Protein AF-X1QHM1-F1 (afdb_monomer_lite)

Radius of gyration: 16.61 Å; chains: 1; bounding box: 38×31×43 Å

Secondary structure (DSSP, 8-state):
-HHHHHHHHHHHTT--HHHHHHHHHHTTGGGGGSGGGSGGG-SSGGG-GGGGS-HHHHHHHHHHHHHHHHHHHHHTT--HHHHHHHHHTTTT-B-HHHHHHHHHHS-TTTGGG--GGGGB---

Organism: NCBI:txid412755

Foldseek 3Di:
DQLVVQLVVCVVVVHDSVLSNVLVVQLQVLCVVPVLLDVVSPPDPVSNPVVVDALLVSLVVVLCSLVSSLVVCVVVVPDVSSNVSNNPVQPFPFQVVSLVVCCVPDDPVCSVVSDRNSGTHPD

InterPro domains:
  IPR003607 HD/PDEase domain [cd00077] (1-101)
  IPR006674 HD domain [PF01966] (2-104)
  IPR006675 HDIG domain [TIGR00277] (1-91)
  IPR052722 Cyclic-di-AMP phosphodiesterase PgpH [PTHR36442] (1-123)

pLDDT: mean 91.89, std 10.53, range [60.06, 98.62]

Sequence (123 aa):
MVASLAEAGADAIGANSLLVRIGAYYHDIGKIVRPHFFFENAGSSENNHHQKVTPNLSSVIIISHLKDGVEMAEDNRLPQVIIDIIREHHGTGLIAHFYREALLKGDKKNKELIGEENFRYPG

Structure (mmCIF, N/CA/C/O backbone):
data_AF-X1QHM1-F1
#
_entry.id   AF-X1QHM1-F1
#
loop_
_atom_site.group_PDB
_atom_site.id
_atom_site.type_symbol
_atom_site.label_atom_id
_atom_site.label_alt_id
_atom_site.label_comp_id
_atom_site.label_asym_id
_atom_site.label_entity_id
_atom_site.label_seq_id
_atom_site.pdbx_PDB_ins_code
_atom_site.Cartn_x
_atom_site.Cartn_y
_atom_site.Cartn_z
_atom_site.occupancy
_atom_site.B_iso_or_equiv
_atom_site.auth_seq_id
_atom_site.auth_comp_id
_atom_site.auth_asym_id
_atom_site.auth_atom_id
_atom_site.pdbx_PDB_model_num
ATOM 1 N N . MET A 1 1 ? -13.608 -3.569 1.025 1.00 81.94 1 MET A N 1
ATOM 2 C CA . MET A 1 1 ? -13.292 -5.002 1.231 1.00 81.94 1 MET A CA 1
ATOM 3 C C . MET A 1 1 ? -12.211 -5.196 2.291 1.00 81.94 1 MET A C 1
ATOM 5 O O . MET A 1 1 ? -12.483 -5.898 3.252 1.00 81.94 1 MET A O 1
ATOM 9 N N . VAL A 1 2 ? -11.042 -4.545 2.173 1.00 96.00 2 VAL A N 1
ATOM 10 C CA . VAL A 1 2 ? -9.927 -4.666 3.141 1.00 96.00 2 VAL A CA 1
ATOM 11 C C . VAL A 1 2 ? -10.356 -4.371 4.583 1.00 96.00 2 VAL A C 1
ATOM 13 O O . VAL A 1 2 ? -10.112 -5.196 5.452 1.00 96.00 2 VAL A O 1
ATOM 16 N N . ALA A 1 3 ? -11.075 -3.268 4.826 1.00 97.06 3 ALA A N 1
ATOM 17 C CA . ALA A 1 3 ? -11.506 -2.888 6.175 1.00 97.06 3 ALA A CA 1
ATOM 18 C C . ALA A 1 3 ? -12.326 -3.974 6.887 1.00 97.06 3 ALA A C 1
ATOM 20 O O . ALA A 1 3 ? -12.011 -4.319 8.016 1.00 97.06 3 ALA A O 1
ATOM 21 N N . SER A 1 4 ? -13.319 -4.562 6.214 1.00 97.12 4 SER A N 1
ATOM 22 C CA . SER A 1 4 ? -14.165 -5.609 6.804 1.00 97.12 4 SER A CA 1
ATOM 23 C C . SER A 1 4 ? -13.397 -6.898 7.102 1.00 97.12 4 SER A C 1
ATOM 25 O O . SER A 1 4 ? -13.638 -7.531 8.123 1.00 97.12 4 SER A O 1
ATOM 27 N N . LEU A 1 5 ? -12.469 -7.295 6.222 1.00 98.06 5 LEU A N 1
ATOM 28 C CA . LEU A 1 5 ? -11.651 -8.493 6.435 1.00 98.06 5 LEU A CA 1
ATOM 29 C C . LEU A 1 5 ? -10.641 -8.285 7.567 1.00 98.06 5 LEU A C 1
ATOM 31 O O . LEU A 1 5 ? -10.476 -9.157 8.416 1.00 98.06 5 LEU A O 1
ATOM 35 N N . ALA A 1 6 ? -9.979 -7.129 7.581 1.00 98.06 6 ALA A N 1
ATOM 36 C CA . ALA A 1 6 ? -8.972 -6.806 8.577 1.00 98.06 6 ALA A CA 1
ATOM 37 C C . ALA A 1 6 ? -9.597 -6.600 9.970 1.00 98.06 6 ALA A C 1
ATOM 39 O O . ALA A 1 6 ? -9.056 -7.103 10.948 1.00 98.06 6 ALA A O 1
ATOM 40 N N . GLU A 1 7 ? -10.761 -5.944 10.057 1.00 98.25 7 GLU A N 1
ATOM 41 C CA . GLU A 1 7 ? -11.551 -5.807 11.292 1.00 98.25 7 GLU A CA 1
ATOM 42 C C . GLU A 1 7 ? -11.908 -7.178 11.878 1.00 98.25 7 GLU A C 1
ATOM 44 O O . GLU A 1 7 ? -11.579 -7.451 13.029 1.00 98.25 7 GLU A O 1
ATOM 49 N N . ALA A 1 8 ? -12.481 -8.075 11.065 1.00 98.31 8 ALA A N 1
ATOM 50 C CA . ALA A 1 8 ? -12.841 -9.423 11.505 1.00 98.31 8 ALA A CA 1
ATOM 51 C C . ALA A 1 8 ? -11.618 -10.243 11.955 1.00 98.31 8 ALA A C 1
ATOM 53 O O . ALA A 1 8 ? -11.688 -10.977 12.941 1.00 98.31 8 ALA A O 1
ATOM 54 N N . GLY A 1 9 ? -10.487 -10.112 11.252 1.00 98.31 9 GLY A N 1
ATOM 55 C CA . GLY A 1 9 ? -9.231 -10.753 11.641 1.00 98.31 9 GLY A CA 1
ATOM 56 C C . GLY A 1 9 ? -8.680 -10.218 12.964 1.00 98.31 9 GLY A C 1
ATOM 57 O O . GLY A 1 9 ? -8.228 -11.001 13.795 1.00 98.31 9 GLY A O 1
ATOM 58 N N . ALA A 1 10 ? -8.756 -8.902 13.178 1.00 98.38 10 ALA A N 1
ATOM 59 C CA . ALA A 1 10 ? -8.336 -8.262 14.418 1.00 98.38 10 ALA A CA 1
ATOM 60 C C . ALA A 1 10 ? -9.215 -8.687 15.605 1.00 98.38 10 ALA A C 1
ATOM 62 O O . ALA A 1 10 ? -8.681 -9.065 16.648 1.00 98.38 10 ALA A O 1
ATOM 63 N N . ASP A 1 11 ? -10.540 -8.702 15.425 1.00 98.31 11 ASP A N 1
ATOM 64 C CA . ASP A 1 11 ? -11.493 -9.153 16.445 1.00 98.31 11 ASP A CA 1
ATOM 65 C C . ASP A 1 11 ? -11.237 -10.607 16.858 1.00 98.31 11 ASP A C 1
ATOM 67 O O . ASP A 1 11 ? -11.208 -10.924 18.047 1.00 98.31 11 ASP A O 1
ATOM 71 N N . ALA A 1 12 ? -10.987 -11.493 15.888 1.00 98.62 12 ALA A N 1
ATOM 72 C CA . ALA A 1 12 ? -10.779 -12.918 16.141 1.00 98.62 12 ALA A CA 1
ATOM 73 C C . ALA A 1 12 ? -9.557 -13.223 17.028 1.00 98.62 12 ALA A C 1
ATOM 75 O O . ALA A 1 12 ? -9.516 -14.275 17.666 1.00 98.62 12 ALA A O 1
ATOM 76 N N . ILE A 1 13 ? -8.572 -12.319 17.079 1.00 98.38 13 ILE A N 1
ATOM 77 C CA . ILE A 1 13 ? -7.352 -12.471 17.887 1.00 98.38 13 ILE A CA 1
ATOM 78 C C . ILE A 1 13 ? -7.293 -11.514 19.088 1.00 98.38 13 ILE A C 1
ATOM 80 O O . ILE A 1 13 ? -6.276 -11.468 19.778 1.00 98.38 13 ILE A O 1
ATOM 84 N N . GLY A 1 14 ? -8.355 -10.741 19.342 1.00 98.06 14 GLY A N 1
ATOM 85 C CA . GLY A 1 14 ? -8.404 -9.761 20.433 1.00 98.06 14 GLY A CA 1
ATOM 86 C C . GLY A 1 14 ? -7.539 -8.513 20.212 1.00 98.06 14 GLY A C 1
ATOM 87 O O . GLY A 1 14 ? -7.150 -7.858 21.179 1.00 98.06 14 GLY A O 1
ATOM 88 N N . ALA A 1 15 ? -7.212 -8.183 18.960 1.00 98.25 15 ALA A N 1
ATOM 89 C CA . ALA A 1 15 ? -6.531 -6.941 18.605 1.00 98.25 15 ALA A CA 1
ATOM 90 C C . ALA A 1 15 ? -7.522 -5.763 18.504 1.00 98.25 15 ALA A C 1
ATOM 92 O O . ALA A 1 15 ? -8.738 -5.926 18.577 1.00 98.25 15 ALA A O 1
ATOM 93 N N . ASN A 1 16 ? -7.004 -4.544 18.328 1.00 98.31 16 ASN A N 1
ATOM 94 C CA . ASN A 1 16 ? -7.834 -3.345 18.202 1.00 98.31 16 ASN A CA 1
ATOM 95 C C . ASN A 1 16 ? -8.487 -3.259 16.809 1.00 98.31 16 ASN A C 1
ATOM 97 O O . ASN A 1 16 ? -7.929 -2.676 15.877 1.00 98.31 16 ASN A O 1
ATOM 101 N N . SER A 1 17 ? -9.680 -3.831 16.674 1.00 98.06 17 SER A N 1
ATOM 102 C CA . SER A 1 17 ? -10.433 -3.886 15.418 1.00 98.06 17 SER A CA 1
ATOM 103 C C . SER A 1 17 ? -10.887 -2.525 14.902 1.00 98.06 17 SER A C 1
ATOM 105 O O . SER A 1 17 ? -10.820 -2.283 13.696 1.00 98.06 17 SER A O 1
ATOM 107 N N . LEU A 1 18 ? -11.251 -1.595 15.792 1.00 98.06 18 LEU A N 1
ATOM 108 C CA . LEU A 1 18 ? -11.597 -0.224 15.409 1.00 98.06 18 LEU A CA 1
ATOM 109 C C . LEU A 1 18 ? -10.412 0.486 14.742 1.00 98.06 18 LEU A C 1
ATOM 111 O O . LEU A 1 18 ? -10.577 1.094 13.683 1.00 98.06 18 LEU A O 1
ATOM 115 N N . LEU A 1 19 ? -9.217 0.385 15.334 1.00 98.31 19 LEU A N 1
ATOM 116 C CA . LEU A 1 19 ? -8.000 0.948 14.749 1.00 98.31 19 LEU A CA 1
ATOM 117 C C . LEU A 1 19 ? -7.715 0.331 13.377 1.00 98.31 19 LEU A C 1
ATOM 119 O O . LEU A 1 19 ? -7.467 1.065 12.425 1.00 98.31 19 LEU A O 1
ATOM 123 N N . VAL A 1 20 ? -7.798 -0.995 13.259 1.00 98.38 20 VAL A N 1
ATOM 124 C CA . VAL A 1 20 ? -7.552 -1.708 11.997 1.00 98.38 20 VAL A CA 1
ATOM 125 C C . VAL A 1 20 ? -8.544 -1.292 10.912 1.00 98.38 20 VAL A C 1
ATOM 127 O O . VAL A 1 20 ? -8.148 -1.037 9.773 1.00 98.38 20 VAL A O 1
ATOM 130 N N . ARG A 1 21 ? -9.826 -1.152 11.258 1.00 98.19 21 ARG A N 1
ATOM 131 C CA . ARG A 1 21 ? -10.863 -0.699 10.329 1.00 98.19 21 ARG A CA 1
ATOM 132 C C . ARG A 1 21 ? -10.584 0.709 9.810 1.00 98.19 21 ARG A C 1
ATOM 134 O O . ARG A 1 21 ? -10.686 0.940 8.607 1.00 98.19 21 ARG A O 1
ATOM 141 N N . ILE A 1 22 ? -10.227 1.636 10.701 1.00 97.94 22 ILE A N 1
ATOM 142 C CA . ILE A 1 22 ? -9.898 3.020 10.331 1.00 97.94 22 ILE A CA 1
ATOM 143 C C . ILE A 1 22 ? -8.608 3.054 9.508 1.00 97.94 22 ILE A C 1
ATOM 145 O O . ILE A 1 22 ? -8.580 3.686 8.457 1.00 97.94 22 ILE A O 1
ATOM 149 N N . GLY A 1 23 ? -7.569 2.331 9.927 1.00 98.38 23 GLY A N 1
ATOM 150 C CA . GLY A 1 23 ? -6.318 2.211 9.182 1.00 98.38 23 GLY A CA 1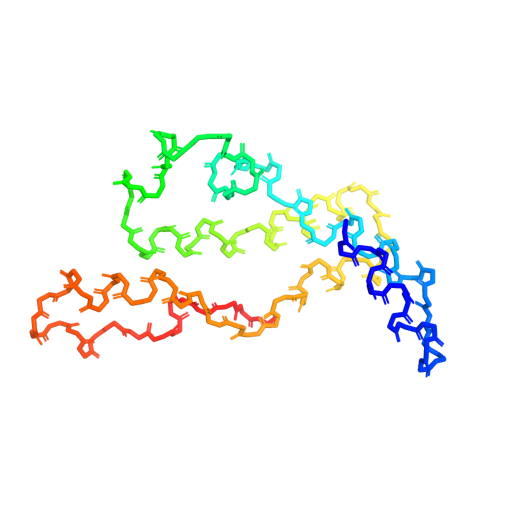
ATOM 151 C C . GLY A 1 23 ? -6.544 1.715 7.757 1.00 98.38 23 GLY A C 1
ATOM 152 O O . GLY A 1 23 ? -6.043 2.306 6.806 1.00 98.38 23 GLY A O 1
ATOM 153 N N . ALA A 1 24 ? -7.402 0.710 7.578 1.00 98.19 24 ALA A N 1
ATOM 154 C CA . ALA A 1 24 ? -7.752 0.190 6.262 1.00 98.19 24 ALA A CA 1
ATOM 155 C C . ALA A 1 24 ? -8.488 1.201 5.363 1.00 98.19 24 ALA A C 1
ATOM 157 O O . ALA A 1 24 ? -8.413 1.072 4.141 1.00 98.19 24 ALA A O 1
ATOM 158 N N . TYR A 1 25 ? -9.178 2.206 5.913 1.00 97.75 25 TYR A N 1
ATOM 159 C CA . TYR A 1 25 ? -9.757 3.284 5.100 1.00 97.75 25 TYR A CA 1
ATOM 160 C C . TYR A 1 25 ? -8.692 4.203 4.500 1.00 97.75 25 TYR A C 1
ATOM 162 O O . TYR A 1 25 ? -8.881 4.696 3.391 1.00 97.75 25 TYR A O 1
ATOM 170 N N . TYR A 1 26 ? -7.588 4.415 5.217 1.00 98.25 26 TYR A N 1
ATOM 171 C CA . TYR A 1 26 ? -6.565 5.390 4.846 1.00 98.25 26 TYR A CA 1
ATOM 172 C C . TYR A 1 26 ? -5.301 4.780 4.244 1.00 98.25 26 TYR A C 1
ATOM 174 O O . TYR A 1 26 ? -4.570 5.518 3.597 1.00 98.25 26 TYR A O 1
ATOM 182 N N . HIS A 1 27 ? -5.047 3.476 4.417 1.00 98.44 27 HIS A N 1
ATOM 183 C CA . HIS A 1 27 ? -3.764 2.849 4.057 1.00 98.44 27 HIS A CA 1
ATOM 184 C C . HIS A 1 27 ? -3.293 3.175 2.628 1.00 98.44 27 HIS A C 1
ATOM 186 O O . HIS A 1 27 ? -2.117 3.434 2.411 1.00 98.44 27 HIS A O 1
ATOM 192 N N . ASP A 1 28 ? -4.236 3.262 1.689 1.00 98.25 28 ASP A N 1
ATOM 193 C CA . ASP A 1 28 ? -4.006 3.503 0.264 1.00 98.25 28 ASP A CA 1
ATOM 194 C C . ASP A 1 28 ? -4.245 4.965 -0.177 1.00 98.25 28 ASP A C 1
ATOM 196 O O . ASP A 1 28 ? -4.309 5.251 -1.374 1.00 98.25 28 ASP A O 1
ATOM 200 N N . ILE A 1 29 ? -4.403 5.923 0.747 1.00 98.12 29 ILE A N 1
ATOM 201 C CA . ILE A 1 29 ? -4.835 7.295 0.412 1.00 98.12 29 ILE A CA 1
ATOM 202 C C . ILE A 1 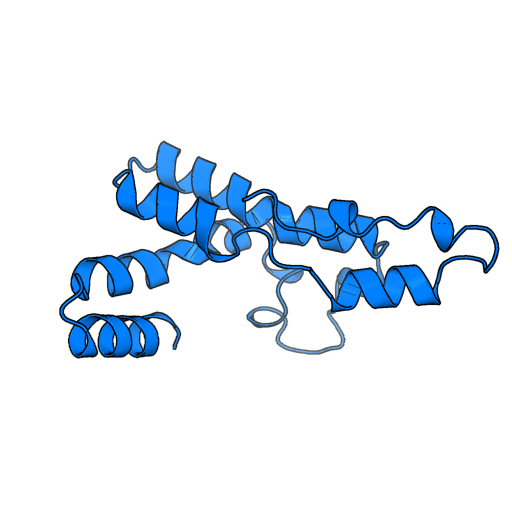29 ? -3.902 8.000 -0.590 1.00 98.12 29 ILE A C 1
ATOM 204 O O . ILE A 1 29 ? -4.365 8.759 -1.444 1.00 98.12 29 ILE A O 1
ATOM 208 N N . GLY A 1 30 ? -2.602 7.689 -0.576 1.00 98.19 30 GLY A N 1
ATOM 209 C CA . GLY A 1 30 ? -1.642 8.258 -1.525 1.00 98.19 30 GLY A CA 1
ATOM 210 C C . GLY A 1 30 ? -1.890 7.873 -2.987 1.00 98.19 30 GLY A C 1
ATOM 211 O O . GLY A 1 30 ? -1.430 8.571 -3.892 1.00 98.19 30 GLY A O 1
ATOM 212 N N . LYS A 1 31 ? -2.689 6.830 -3.263 1.00 97.38 31 LYS A N 1
ATOM 213 C CA . LYS A 1 31 ? -3.077 6.456 -4.634 1.00 97.38 31 LYS A CA 1
ATOM 214 C C . LYS A 1 31 ? -3.869 7.556 -5.346 1.00 97.38 31 LYS A C 1
ATOM 216 O O . LYS A 1 31 ? -3.851 7.621 -6.576 1.00 97.38 31 LYS A O 1
ATOM 221 N N . ILE A 1 32 ? -4.504 8.460 -4.594 1.00 95.94 32 ILE A N 1
ATOM 222 C CA . ILE A 1 32 ? -5.259 9.610 -5.118 1.00 95.94 32 ILE A CA 1
ATOM 223 C C . ILE A 1 32 ? -4.365 10.572 -5.916 1.00 95.94 32 ILE A C 1
ATOM 225 O O . ILE A 1 32 ? -4.862 11.265 -6.801 1.00 95.94 32 ILE A O 1
ATOM 229 N N . VAL A 1 33 ? -3.050 10.596 -5.669 1.00 96.69 33 VAL A N 1
ATOM 230 C CA . VAL A 1 33 ? -2.122 11.474 -6.402 1.00 96.69 33 VAL A CA 1
ATOM 231 C C . VAL A 1 33 ? -1.974 11.045 -7.867 1.00 96.69 33 VAL A C 1
ATOM 233 O O . VAL A 1 33 ? -1.831 11.887 -8.753 1.00 96.69 33 VAL A O 1
ATOM 236 N N . ARG A 1 34 ? -2.017 9.735 -8.152 1.00 94.12 34 ARG A N 1
ATOM 237 C CA . ARG A 1 34 ? -1.852 9.169 -9.507 1.00 94.12 34 ARG A CA 1
ATOM 238 C C . ARG A 1 34 ? -2.819 7.999 -9.736 1.00 94.12 34 ARG A C 1
ATOM 240 O O . ARG A 1 34 ? -2.372 6.884 -10.007 1.00 94.12 34 ARG A O 1
ATOM 247 N N . PRO A 1 35 ? -4.143 8.225 -9.683 1.00 93.19 35 PRO A N 1
ATOM 248 C CA . PRO A 1 35 ? -5.134 7.152 -9.587 1.00 93.19 35 PRO A CA 1
ATOM 249 C C . PRO A 1 35 ? -5.086 6.196 -10.780 1.00 93.19 35 PRO A C 1
ATOM 251 O O . PRO A 1 35 ? -5.294 4.999 -10.621 1.00 93.19 35 PRO A O 1
ATOM 254 N N . HIS A 1 36 ? -4.739 6.697 -11.967 1.00 91.19 36 HIS A N 1
ATOM 255 C CA . HIS A 1 36 ? -4.715 5.911 -13.198 1.00 91.19 36 HIS A CA 1
ATOM 256 C C . HIS A 1 36 ? -3.568 4.886 -13.307 1.00 91.19 36 HIS A C 1
ATOM 258 O O . HIS A 1 36 ? -3.557 4.098 -14.254 1.00 91.19 36 HIS A O 1
ATOM 264 N N . PHE A 1 37 ? -2.612 4.899 -12.370 1.00 92.38 37 PHE A N 1
ATOM 265 C CA . PHE A 1 37 ? -1.568 3.874 -12.240 1.00 92.38 37 PHE A CA 1
ATOM 266 C C . PHE A 1 37 ? -1.969 2.732 -11.291 1.00 92.38 37 PHE A C 1
ATOM 268 O O . PHE A 1 37 ? -1.195 1.810 -11.077 1.00 92.38 37 PHE A O 1
ATOM 275 N N . PHE A 1 38 ? -3.181 2.749 -10.736 1.00 93.00 38 PHE A N 1
ATOM 276 C CA . PHE A 1 38 ? -3.673 1.689 -9.858 1.00 93.00 38 PHE A CA 1
ATOM 277 C C . PHE A 1 38 ? -4.816 0.944 -10.542 1.00 93.00 38 PHE A C 1
ATOM 279 O O . PHE A 1 38 ? -5.785 1.550 -11.003 1.00 93.00 38 PHE A O 1
ATOM 286 N N . PHE A 1 39 ? -4.670 -0.376 -10.670 1.00 89.19 39 PHE A N 1
ATOM 287 C CA . PHE A 1 39 ? -5.534 -1.204 -11.514 1.00 89.19 39 PHE A CA 1
ATOM 288 C C . PHE A 1 39 ? -6.998 -1.179 -11.063 1.00 89.19 39 PHE A C 1
ATOM 290 O O . PHE A 1 39 ? -7.897 -1.156 -11.894 1.00 89.19 39 PHE A O 1
ATOM 297 N N . GLU A 1 40 ? -7.244 -1.106 -9.758 1.00 88.69 40 GLU A N 1
ATOM 298 C CA . GLU A 1 40 ? -8.575 -0.984 -9.164 1.00 88.69 40 GLU A CA 1
ATOM 299 C C . GLU A 1 40 ? -9.330 0.281 -9.604 1.00 88.69 40 GLU A C 1
ATOM 301 O O . GLU A 1 40 ? -10.558 0.304 -9.568 1.00 88.69 40 GLU A O 1
ATOM 306 N N . ASN A 1 41 ? -8.606 1.307 -10.063 1.00 87.25 41 ASN A N 1
ATOM 307 C CA . ASN A 1 41 ? -9.167 2.554 -10.581 1.00 87.25 41 ASN A CA 1
ATOM 308 C C . ASN A 1 41 ? -9.219 2.582 -12.118 1.00 87.25 41 ASN A C 1
ATOM 310 O O . ASN A 1 41 ? -9.845 3.467 -12.708 1.00 87.25 41 ASN A O 1
ATOM 314 N N . ALA A 1 42 ? -8.554 1.638 -12.789 1.00 70.06 42 ALA A N 1
ATOM 315 C CA . ALA A 1 42 ? -8.545 1.523 -14.239 1.00 70.06 42 ALA A CA 1
ATOM 316 C C . ALA A 1 42 ? -9.722 0.639 -14.684 1.00 70.06 42 ALA A C 1
ATOM 318 O O . ALA A 1 42 ? -9.627 -0.582 -14.718 1.00 70.06 42 ALA A O 1
ATOM 319 N N . GLY A 1 43 ? -10.852 1.262 -15.036 1.00 66.31 43 GLY A N 1
ATOM 320 C CA . GL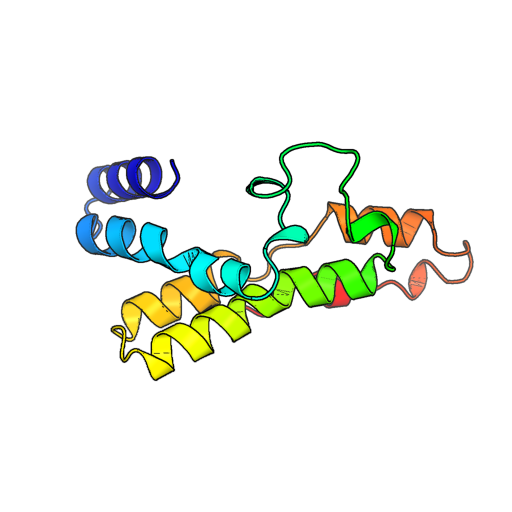Y A 1 43 ? -12.076 0.536 -15.408 1.00 66.31 43 GLY A CA 1
ATOM 321 C C . GLY A 1 43 ? -11.936 -0.431 -16.598 1.00 66.31 43 GLY A C 1
ATOM 322 O O . GLY A 1 43 ? -12.698 -1.389 -16.686 1.00 66.31 43 GLY A O 1
ATOM 323 N N . SER A 1 44 ? -10.969 -0.215 -17.500 1.00 61.81 44 SER A N 1
ATOM 324 C CA . SER A 1 44 ? -10.668 -1.106 -18.630 1.00 61.81 44 SER A CA 1
ATOM 325 C C . SER A 1 44 ? -9.159 -1.287 -18.836 1.00 61.81 44 SER A C 1
ATOM 327 O O . SER A 1 44 ? -8.361 -0.377 -18.598 1.00 61.81 44 SER A O 1
ATOM 329 N N . SER A 1 45 ? -8.763 -2.464 -19.334 1.00 61.78 45 SER A N 1
ATOM 330 C CA . SER A 1 45 ? -7.369 -2.816 -19.653 1.00 61.78 45 SER A CA 1
ATOM 331 C C . SER A 1 45 ? -6.742 -1.946 -20.750 1.00 61.78 45 SER A C 1
ATOM 333 O O . SER A 1 45 ? -5.517 -1.867 -20.838 1.00 61.78 45 SER A O 1
ATOM 335 N N . GLU A 1 46 ? -7.560 -1.261 -21.553 1.00 62.06 46 GLU A N 1
ATOM 336 C CA . GLU A 1 46 ? -7.121 -0.331 -22.602 1.00 62.06 46 GLU A CA 1
ATOM 337 C C . GLU A 1 46 ? -6.462 0.943 -22.040 1.00 62.06 46 GLU A C 1
ATOM 339 O O . GLU A 1 46 ? -5.685 1.595 -22.734 1.00 62.06 46 GLU A O 1
ATOM 344 N N . ASN A 1 47 ? -6.691 1.264 -20.761 1.00 65.94 47 ASN A N 1
ATOM 345 C CA . ASN A 1 47 ? -6.112 2.427 -20.079 1.00 65.94 47 ASN A CA 1
ATOM 346 C C . ASN A 1 47 ? -4.929 2.067 -19.166 1.00 65.94 47 ASN A C 1
ATOM 348 O O . ASN A 1 47 ? -4.685 2.733 -18.156 1.00 65.94 47 ASN A O 1
ATOM 352 N N . ASN A 1 48 ? -4.174 1.017 -19.503 1.00 81.19 48 ASN A N 1
ATOM 353 C CA . ASN A 1 48 ? -3.011 0.619 -18.717 1.00 81.19 48 ASN A CA 1
ATOM 354 C C . ASN A 1 48 ? -1.838 1.603 -18.899 1.00 81.19 48 ASN A C 1
ATOM 356 O O . ASN A 1 48 ? -1.015 1.472 -19.809 1.00 81.19 48 ASN A O 1
ATOM 360 N N . HIS A 1 49 ? -1.726 2.572 -17.988 1.00 88.12 49 HIS A N 1
ATOM 361 C CA . HIS A 1 49 ? -0.647 3.565 -17.985 1.00 88.12 49 HIS A CA 1
ATOM 362 C C . HIS A 1 49 ? 0.747 2.950 -17.826 1.00 88.12 49 HIS A C 1
ATOM 364 O O . HIS A 1 49 ? 1.717 3.524 -18.324 1.00 88.12 49 HIS A O 1
ATOM 370 N N . HIS A 1 50 ? 0.861 1.755 -17.239 1.00 91.81 50 HIS A N 1
ATOM 371 C CA . HIS A 1 50 ? 2.141 1.063 -17.105 1.00 91.81 50 HIS A CA 1
ATOM 372 C C . HIS A 1 50 ? 2.723 0.576 -18.436 1.00 91.81 50 HIS A C 1
ATOM 374 O O . HIS A 1 50 ? 3.930 0.377 -18.530 1.00 91.81 50 HIS A O 1
ATOM 380 N N . GLN A 1 51 ? 1.919 0.458 -19.500 1.00 88.94 51 GLN A N 1
ATOM 381 C CA . GLN A 1 51 ? 2.438 0.136 -20.838 1.00 88.94 51 GLN A CA 1
ATOM 382 C C . GLN A 1 51 ? 3.263 1.277 -21.449 1.00 88.94 51 GLN A C 1
ATOM 384 O O . GLN A 1 51 ? 4.055 1.043 -22.361 1.00 88.94 51 GLN A O 1
ATOM 389 N N . LYS A 1 52 ? 3.089 2.507 -20.954 1.00 89.88 52 LYS A N 1
ATOM 390 C CA . LYS A 1 52 ? 3.754 3.715 -21.466 1.00 89.88 52 LYS A CA 1
ATOM 391 C C . LYS A 1 52 ? 5.058 4.040 -20.729 1.00 89.88 52 LYS A C 1
ATOM 393 O O . LYS A 1 52 ? 5.704 5.032 -21.053 1.00 89.88 52 LYS A O 1
ATOM 398 N N . VAL A 1 53 ? 5.436 3.242 -19.731 1.00 91.75 53 VAL A N 1
ATOM 399 C CA . VAL A 1 53 ? 6.600 3.480 -18.867 1.00 91.75 53 VAL A CA 1
ATOM 400 C C . VAL A 1 53 ? 7.423 2.205 -18.681 1.00 91.75 53 VAL A C 1
ATOM 402 O O . VAL A 1 53 ? 6.983 1.098 -18.985 1.00 91.75 53 VAL A O 1
ATOM 405 N N . THR A 1 54 ? 8.655 2.347 -18.190 1.00 93.06 54 THR A N 1
ATOM 406 C CA . THR A 1 54 ? 9.504 1.189 -17.880 1.00 93.06 54 THR A CA 1
ATOM 407 C C . THR A 1 54 ? 9.011 0.468 -16.616 1.00 93.06 54 THR A C 1
ATOM 409 O O . THR A 1 54 ? 8.341 1.080 -15.777 1.00 93.06 54 THR A O 1
ATOM 412 N N . PRO A 1 55 ? 9.360 -0.819 -16.422 1.00 93.19 55 PRO A N 1
ATOM 413 C CA . PRO A 1 55 ? 9.037 -1.526 -15.184 1.00 93.19 55 PRO A CA 1
ATOM 414 C C . PRO A 1 55 ? 9.623 -0.853 -13.935 1.00 93.19 55 PRO A C 1
ATOM 416 O O . PRO A 1 55 ? 8.920 -0.724 -12.942 1.00 93.19 55 PRO A O 1
ATOM 419 N N . ASN A 1 56 ? 10.861 -0.340 -13.992 1.00 92.50 56 ASN A N 1
ATOM 420 C CA . ASN A 1 56 ? 11.444 0.425 -12.882 1.00 92.50 56 ASN A CA 1
ATOM 421 C C . ASN A 1 56 ? 10.618 1.674 -12.557 1.00 92.50 56 ASN A C 1
ATOM 423 O O . ASN A 1 56 ? 10.314 1.915 -11.394 1.00 92.50 56 ASN A O 1
ATOM 427 N N . LEU A 1 57 ? 10.225 2.458 -13.568 1.00 93.75 57 LEU A N 1
ATOM 428 C CA . LEU A 1 57 ? 9.410 3.651 -13.337 1.00 93.75 57 LEU A CA 1
ATOM 429 C C . LEU A 1 57 ? 8.021 3.284 -12.792 1.00 93.75 57 LEU A C 1
ATOM 431 O O . LEU A 1 57 ? 7.505 3.975 -11.921 1.00 93.75 57 LEU A O 1
ATOM 435 N N . SER A 1 58 ? 7.448 2.169 -13.247 1.00 95.38 58 SER A N 1
ATOM 436 C CA . SER A 1 58 ? 6.206 1.624 -12.689 1.00 95.38 58 SER A CA 1
ATOM 437 C C . SER A 1 58 ? 6.337 1.305 -11.203 1.00 95.38 58 SER A C 1
ATOM 439 O O . SER A 1 58 ? 5.478 1.710 -10.426 1.00 95.38 58 SER A O 1
ATOM 441 N N . SER A 1 59 ? 7.426 0.648 -10.795 1.00 95.44 59 SER A N 1
ATOM 442 C CA . SER A 1 59 ? 7.715 0.378 -9.383 1.00 95.44 59 SER A CA 1
ATOM 443 C C . SER A 1 59 ? 7.884 1.658 -8.580 1.00 95.44 59 SER A C 1
ATOM 445 O O . SER A 1 59 ? 7.307 1.764 -7.509 1.00 95.44 59 SER A O 1
ATOM 447 N N . VAL A 1 60 ? 8.605 2.656 -9.102 1.00 95.81 60 VAL A N 1
ATOM 448 C CA . VAL A 1 60 ? 8.767 3.955 -8.427 1.00 95.81 60 VAL A CA 1
ATOM 449 C C . VAL A 1 60 ? 7.413 4.632 -8.200 1.00 95.81 60 VAL A C 1
ATOM 451 O O . VAL A 1 60 ? 7.149 5.096 -7.095 1.00 95.81 60 VAL A O 1
ATOM 454 N N . ILE A 1 61 ? 6.540 4.653 -9.213 1.00 95.75 61 ILE A N 1
ATOM 455 C CA . ILE A 1 61 ? 5.190 5.229 -9.108 1.00 95.75 61 ILE A CA 1
ATOM 456 C C . ILE A 1 61 ? 4.337 4.461 -8.096 1.00 95.75 61 ILE A C 1
ATOM 458 O O . ILE A 1 61 ? 3.621 5.071 -7.307 1.00 95.75 61 ILE A O 1
ATOM 462 N N . ILE A 1 62 ? 4.412 3.130 -8.104 1.00 96.75 62 ILE A N 1
ATOM 463 C CA . ILE A 1 62 ? 3.664 2.309 -7.153 1.00 96.75 62 ILE A CA 1
ATOM 464 C C . ILE A 1 62 ? 4.194 2.521 -5.744 1.00 96.75 62 ILE A C 1
ATOM 466 O O . ILE A 1 62 ? 3.394 2.721 -4.852 1.00 96.75 62 ILE A O 1
ATOM 470 N N . ILE A 1 63 ? 5.504 2.532 -5.510 1.00 97.69 63 ILE A N 1
ATOM 471 C CA . ILE A 1 63 ? 6.073 2.734 -4.169 1.00 97.69 63 ILE A CA 1
ATOM 472 C C . ILE A 1 63 ? 5.750 4.138 -3.641 1.00 97.69 63 ILE A C 1
ATOM 474 O O . ILE A 1 63 ? 5.517 4.297 -2.442 1.00 97.69 63 ILE A O 1
ATOM 478 N N . SER A 1 64 ? 5.688 5.153 -4.513 1.00 97.50 64 SER A N 1
ATOM 479 C CA . SER A 1 64 ? 5.497 6.541 -4.081 1.00 97.50 64 SER A CA 1
ATOM 480 C C . SER A 1 64 ? 4.187 6.778 -3.334 1.00 97.50 64 SER A C 1
ATOM 482 O O . SER A 1 64 ? 4.156 7.689 -2.513 1.00 97.50 64 SER A O 1
ATOM 484 N N . HIS A 1 65 ? 3.144 5.962 -3.546 1.00 98.38 65 HIS A N 1
ATOM 485 C CA . HIS A 1 65 ? 1.864 6.152 -2.853 1.00 98.38 65 HIS A CA 1
ATOM 486 C C . HIS A 1 65 ? 1.991 6.066 -1.324 1.00 98.38 65 HIS A C 1
ATOM 488 O O . HIS A 1 65 ? 1.188 6.674 -0.626 1.00 98.38 65 HIS A O 1
ATOM 494 N N . LEU A 1 66 ? 3.004 5.368 -0.797 1.00 98.06 66 LEU A N 1
ATOM 495 C CA . LEU A 1 66 ? 3.282 5.349 0.641 1.00 98.06 66 LEU A CA 1
ATOM 496 C C . LEU A 1 66 ? 3.701 6.737 1.121 1.00 98.06 66 LEU A C 1
ATOM 498 O O . LEU A 1 66 ? 3.100 7.295 2.034 1.00 98.06 66 LEU A O 1
ATOM 502 N N . LYS A 1 67 ? 4.705 7.321 0.458 1.00 97.94 67 LYS A N 1
ATOM 503 C CA . LYS A 1 67 ? 5.204 8.661 0.773 1.00 97.94 67 LYS A CA 1
ATOM 504 C C . LYS A 1 67 ? 4.114 9.714 0.563 1.00 97.94 67 LYS A C 1
ATOM 506 O O . LYS A 1 67 ? 3.870 10.510 1.460 1.00 97.94 67 LYS A O 1
ATOM 511 N N . ASP A 1 68 ? 3.438 9.667 -0.583 1.00 98.50 68 ASP A N 1
ATOM 512 C CA . ASP A 1 68 ? 2.342 10.577 -0.924 1.00 98.50 68 ASP A CA 1
ATOM 513 C C . ASP A 1 68 ? 1.197 10.480 0.113 1.00 98.50 68 ASP A C 1
ATOM 515 O O . ASP A 1 68 ? 0.590 11.482 0.488 1.00 98.50 68 ASP A O 1
ATOM 519 N N . GLY A 1 69 ? 0.905 9.269 0.603 1.00 98.50 69 GLY A N 1
ATOM 520 C CA . GLY A 1 69 ? -0.113 9.029 1.623 1.00 98.50 69 GLY A CA 1
ATOM 521 C C . GLY A 1 69 ? 0.291 9.528 3.009 1.00 98.50 69 GLY A C 1
ATOM 522 O O . GLY A 1 69 ? -0.538 10.112 3.703 1.00 98.50 69 GLY A O 1
ATOM 523 N N . VAL A 1 70 ? 1.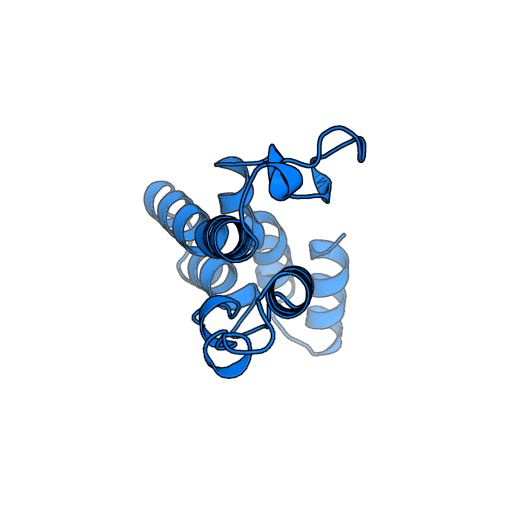555 9.330 3.399 1.00 98.56 70 VAL A N 1
ATOM 524 C CA . VAL A 1 70 ? 2.119 9.849 4.654 1.00 98.56 70 VAL A CA 1
ATOM 525 C C . VAL A 1 70 ? 2.075 11.374 4.666 1.00 98.56 70 VAL A C 1
ATOM 527 O O . VAL A 1 70 ? 1.533 11.939 5.610 1.00 98.56 70 VAL A O 1
ATOM 530 N N . GLU A 1 71 ? 2.559 12.031 3.608 1.00 98.56 71 GLU A N 1
ATOM 531 C CA . GLU A 1 71 ? 2.538 13.496 3.493 1.00 98.56 71 GLU A CA 1
ATOM 532 C C . GLU A 1 71 ? 1.101 14.031 3.603 1.00 98.56 71 GLU A C 1
ATOM 534 O O . GLU A 1 71 ? 0.815 14.913 4.413 1.00 98.56 71 GLU A O 1
ATOM 539 N N . MET A 1 72 ? 0.151 13.421 2.883 1.00 98.44 72 MET A N 1
ATOM 540 C CA . MET A 1 72 ? -1.259 13.813 2.958 1.00 98.44 72 MET A CA 1
ATOM 541 C C . MET A 1 72 ? -1.859 13.613 4.359 1.00 98.44 72 MET A C 1
ATOM 543 O O . MET A 1 72 ? -2.658 14.433 4.818 1.00 98.44 72 MET A O 1
ATOM 547 N N . ALA A 1 73 ? -1.508 12.524 5.041 1.00 98.44 73 ALA A N 1
ATOM 548 C CA . ALA A 1 73 ? -1.988 12.225 6.384 1.00 98.44 73 ALA A CA 1
ATOM 549 C C . ALA A 1 73 ? -1.414 13.187 7.438 1.00 98.44 73 ALA A C 1
ATOM 551 O O . ALA A 1 73 ? -2.156 13.630 8.319 1.00 98.44 73 ALA A O 1
ATOM 552 N N . GLU A 1 74 ? -0.133 13.543 7.325 1.00 98.50 74 GLU A N 1
ATOM 553 C CA . GLU A 1 74 ? 0.548 14.522 8.179 1.00 98.50 74 GLU A CA 1
ATOM 554 C C . GLU A 1 74 ? -0.055 15.924 8.007 1.00 98.50 74 GLU A C 1
ATOM 556 O O . GLU A 1 74 ? -0.443 16.552 8.997 1.00 98.50 74 GLU A O 1
ATOM 561 N N . ASP A 1 75 ? -0.252 16.373 6.763 1.00 98.38 75 ASP A N 1
ATOM 562 C CA . ASP A 1 75 ? -0.866 17.671 6.443 1.00 98.38 75 ASP A CA 1
ATOM 563 C C . ASP A 1 75 ? -2.282 17.809 7.026 1.00 98.38 75 ASP A C 1
ATOM 565 O O . ASP A 1 75 ? -2.696 18.880 7.487 1.00 98.38 75 ASP A O 1
ATOM 569 N N . ASN A 1 76 ? -3.026 16.699 7.058 1.00 98.31 76 ASN A N 1
ATOM 570 C CA . ASN A 1 76 ? -4.377 16.628 7.615 1.00 98.31 76 ASN A CA 1
ATOM 571 C C . ASN A 1 76 ? -4.410 16.237 9.101 1.00 98.31 76 ASN A C 1
ATOM 573 O O . ASN A 1 76 ? -5.494 16.092 9.669 1.00 98.31 76 ASN A O 1
ATOM 577 N N . ARG A 1 77 ? -3.244 16.126 9.752 1.00 98.12 77 ARG A N 1
ATOM 578 C CA . ARG A 1 77 ? -3.092 15.841 11.188 1.00 98.12 77 ARG A CA 1
ATOM 579 C C . ARG A 1 77 ? -3.785 14.546 11.616 1.00 98.12 77 ARG A C 1
ATOM 581 O O . ARG A 1 77 ? -4.391 14.488 12.691 1.00 98.12 77 ARG A O 1
ATOM 588 N N . LEU A 1 78 ? -3.721 13.512 10.776 1.00 98.31 78 LEU A N 1
ATOM 589 C CA . LEU A 1 78 ? -4.183 12.186 11.172 1.00 98.31 78 LEU A CA 1
ATOM 590 C C . LEU A 1 78 ? -3.333 11.658 12.344 1.00 98.31 78 LEU A C 1
ATOM 592 O O . LEU A 1 78 ? -2.160 12.015 12.470 1.00 98.31 78 LEU A O 1
ATOM 596 N N . PRO A 1 79 ? -3.897 10.809 13.222 1.00 98.38 79 PRO A N 1
ATOM 597 C CA . PRO A 1 79 ? -3.133 10.207 14.310 1.00 98.38 79 PRO A CA 1
ATOM 598 C C . PRO A 1 79 ? -1.921 9.419 13.795 1.00 98.38 79 PRO A C 1
ATOM 600 O O . PRO A 1 79 ? -2.033 8.723 12.785 1.00 98.38 79 PRO A O 1
ATOM 603 N N . GLN A 1 80 ? -0.807 9.446 14.537 1.00 98.50 80 GLN A N 1
ATOM 604 C CA . GLN A 1 80 ? 0.439 8.758 14.158 1.00 98.50 80 GLN A CA 1
ATOM 605 C C . GLN A 1 80 ? 0.217 7.278 13.826 1.00 98.50 80 GLN A C 1
ATOM 607 O O . GLN A 1 80 ? 0.685 6.802 12.805 1.00 98.50 80 GLN A O 1
ATOM 612 N N . VAL A 1 81 ? -0.610 6.585 14.611 1.00 98.31 81 VAL A N 1
ATOM 613 C CA . VAL A 1 81 ? -0.950 5.171 14.377 1.00 98.31 81 VAL A CA 1
ATOM 614 C C . VAL A 1 81 ? -1.606 4.900 13.015 1.00 98.31 81 VAL A C 1
ATOM 616 O O . VAL A 1 81 ? -1.525 3.787 12.513 1.00 98.31 81 VAL A O 1
ATOM 619 N N . ILE A 1 82 ? -2.265 5.891 12.405 1.00 98.56 82 ILE A N 1
ATOM 620 C CA . ILE A 1 82 ? -2.808 5.776 11.044 1.00 98.56 82 ILE A CA 1
ATOM 621 C C . ILE A 1 82 ? -1.713 6.048 10.011 1.00 98.56 82 ILE A C 1
ATOM 623 O O . ILE A 1 82 ? -1.642 5.340 9.010 1.00 98.56 82 ILE A O 1
ATOM 627 N N . ILE A 1 83 ? -0.848 7.032 10.267 1.00 98.62 83 ILE A N 1
ATOM 628 C CA . ILE A 1 83 ? 0.316 7.343 9.423 1.00 98.62 83 ILE A CA 1
ATOM 629 C C . ILE A 1 83 ? 1.251 6.128 9.334 1.00 98.62 83 ILE A C 1
ATOM 631 O O . ILE A 1 83 ? 1.721 5.798 8.246 1.00 98.62 83 ILE A O 1
ATOM 635 N N . ASP A 1 84 ? 1.461 5.425 10.446 1.00 98.50 84 ASP A N 1
ATOM 636 C CA . ASP A 1 84 ? 2.283 4.215 10.505 1.00 98.50 84 ASP A CA 1
ATOM 637 C C . ASP A 1 84 ? 1.663 3.092 9.659 1.00 98.50 84 ASP A C 1
ATOM 639 O O . ASP A 1 84 ? 2.349 2.486 8.842 1.00 98.50 84 ASP A O 1
ATOM 643 N N . ILE A 1 85 ? 0.338 2.890 9.734 1.00 98.44 85 ILE A N 1
ATOM 644 C CA . ILE A 1 85 ? -0.367 1.931 8.862 1.00 98.44 85 ILE A CA 1
ATOM 645 C C . ILE A 1 85 ? -0.195 2.298 7.384 1.00 98.44 85 ILE A C 1
ATOM 647 O O . ILE A 1 85 ? 0.062 1.419 6.564 1.00 98.44 85 ILE A O 1
ATOM 651 N N . ILE A 1 86 ? -0.315 3.578 7.022 1.00 98.50 86 ILE A N 1
ATOM 652 C CA . ILE A 1 86 ? -0.089 4.021 5.638 1.00 98.50 86 ILE A CA 1
ATOM 653 C C . ILE A 1 86 ? 1.333 3.676 5.202 1.00 98.50 86 ILE A C 1
ATOM 655 O O . ILE A 1 86 ? 1.504 3.129 4.120 1.00 98.50 86 ILE A O 1
ATOM 659 N N . ARG A 1 87 ? 2.334 3.948 6.041 1.00 98.19 87 ARG A N 1
ATOM 660 C CA . ARG A 1 87 ? 3.749 3.709 5.738 1.00 98.19 87 ARG A CA 1
ATOM 661 C C . ARG A 1 87 ? 4.080 2.222 5.585 1.00 98.19 87 ARG A C 1
ATOM 663 O O . ARG A 1 87 ? 4.766 1.854 4.639 1.00 98.19 87 ARG A O 1
ATOM 670 N N . GLU A 1 88 ? 3.565 1.387 6.482 1.00 97.75 88 GLU A N 1
ATOM 671 C CA . GLU A 1 88 ? 4.064 0.025 6.698 1.00 97.75 88 GLU A CA 1
ATOM 672 C C . GLU A 1 88 ? 3.215 -1.071 6.037 1.00 97.75 88 GLU A C 1
ATOM 674 O O . GLU A 1 88 ? 3.630 -2.230 6.017 1.00 97.75 88 GLU A O 1
ATOM 679 N N . HIS A 1 89 ? 2.028 -0.773 5.490 1.00 97.88 89 HIS A N 1
ATOM 680 C CA . HIS A 1 89 ? 1.077 -1.824 5.082 1.00 97.88 89 HIS A CA 1
ATOM 681 C C . HIS A 1 89 ? 1.586 -2.777 3.982 1.00 97.88 89 HIS A C 1
ATOM 683 O O . HIS A 1 89 ? 1.036 -3.867 3.807 1.00 97.88 89 HIS A O 1
ATOM 689 N N . HIS A 1 90 ? 2.634 -2.398 3.247 1.00 97.75 90 HIS A N 1
ATOM 690 C CA . HIS A 1 90 ? 3.326 -3.278 2.303 1.00 97.75 90 HIS A CA 1
ATOM 691 C C . HIS A 1 90 ? 4.625 -3.896 2.846 1.00 97.75 90 HIS A C 1
ATOM 693 O O . HIS A 1 90 ? 5.178 -4.804 2.212 1.00 97.75 90 HIS A O 1
ATOM 699 N N . GLY A 1 91 ? 5.122 -3.425 3.992 1.00 97.19 91 GLY A N 1
ATOM 700 C CA . GLY A 1 91 ? 6.416 -3.791 4.560 1.00 97.19 91 GLY A CA 1
ATOM 701 C C . GLY A 1 91 ? 7.532 -3.676 3.521 1.00 97.19 91 GLY A C 1
ATOM 702 O O . GLY A 1 91 ? 7.692 -2.651 2.868 1.00 97.19 91 GLY A O 1
ATOM 703 N N . THR A 1 92 ? 8.265 -4.771 3.309 1.00 96.81 92 THR A N 1
ATOM 704 C CA . THR A 1 92 ? 9.340 -4.879 2.303 1.00 96.81 92 THR A CA 1
ATOM 705 C C . THR A 1 92 ? 8.960 -5.766 1.110 1.00 96.81 92 THR A C 1
ATOM 707 O O . THR A 1 92 ? 9.809 -6.400 0.464 1.00 96.81 92 THR A O 1
ATOM 710 N N . GLY A 1 93 ? 7.653 -5.857 0.834 1.00 97.06 93 GLY A N 1
ATOM 711 C CA . GLY A 1 93 ? 7.088 -6.699 -0.216 1.00 97.06 93 GLY A CA 1
ATOM 712 C C . GLY A 1 93 ? 7.715 -6.448 -1.590 1.00 97.06 93 GLY A C 1
ATOM 713 O O . GLY A 1 93 ? 8.147 -5.343 -1.909 1.00 97.06 93 GLY A O 1
ATOM 714 N N . LEU A 1 94 ? 7.770 -7.490 -2.421 1.00 96.75 94 LEU A N 1
ATOM 715 C CA . LEU A 1 94 ? 8.272 -7.394 -3.791 1.00 96.75 94 LEU A CA 1
ATOM 716 C C . LEU A 1 94 ? 7.123 -7.082 -4.754 1.00 96.75 94 LEU A C 1
ATOM 718 O O . LEU A 1 94 ? 6.134 -7.815 -4.813 1.00 96.75 94 LEU A O 1
ATOM 722 N N . ILE A 1 95 ? 7.304 -6.070 -5.597 1.00 96.38 95 ILE A N 1
ATOM 723 C CA . ILE A 1 95 ? 6.426 -5.746 -6.723 1.00 96.38 95 ILE A CA 1
ATOM 724 C C . ILE A 1 95 ? 6.725 -6.727 -7.867 1.00 96.38 95 ILE A C 1
ATOM 726 O O . ILE A 1 95 ? 7.343 -6.412 -8.888 1.00 96.38 95 ILE A O 1
ATOM 730 N 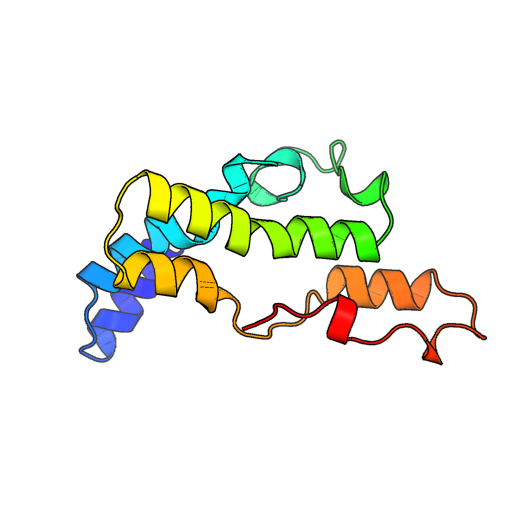N . ALA A 1 96 ? 6.304 -7.976 -7.657 1.00 95.38 96 ALA A N 1
ATOM 731 C CA . ALA A 1 96 ? 6.735 -9.135 -8.434 1.00 95.38 96 ALA A CA 1
ATOM 732 C C . ALA A 1 96 ? 6.399 -9.041 -9.929 1.00 95.38 96 ALA A C 1
ATOM 734 O O . ALA A 1 96 ? 7.158 -9.543 -10.759 1.00 95.38 96 ALA A O 1
ATOM 735 N N . HIS A 1 97 ? 5.281 -8.394 -10.279 1.00 93.94 97 HIS A N 1
ATOM 736 C CA . HIS A 1 97 ? 4.884 -8.191 -11.672 1.00 93.94 97 HIS A CA 1
ATOM 737 C C . HIS A 1 97 ? 5.945 -7.393 -12.442 1.00 93.94 97 HIS A C 1
ATOM 739 O O . HIS A 1 97 ? 6.512 -7.899 -13.411 1.00 93.94 97 HIS A O 1
ATOM 745 N N . PHE A 1 98 ? 6.275 -6.186 -11.972 1.00 94.31 98 PHE A N 1
ATOM 746 C CA . PHE A 1 98 ? 7.242 -5.319 -12.646 1.00 94.31 98 PHE A CA 1
ATOM 747 C C . PHE A 1 98 ? 8.671 -5.845 -12.541 1.00 94.31 98 PHE A C 1
ATOM 749 O O . PHE A 1 98 ? 9.430 -5.699 -13.497 1.00 94.31 98 PHE A O 1
ATOM 756 N N . TYR A 1 99 ? 9.023 -6.539 -11.454 1.00 95.19 99 TYR A N 1
ATOM 757 C CA . TYR A 1 99 ? 10.314 -7.223 -11.368 1.00 95.19 99 TYR A CA 1
ATOM 758 C C . TYR A 1 99 ? 10.459 -8.288 -12.464 1.00 95.19 99 TYR A C 1
ATOM 760 O O . TYR A 1 99 ? 11.435 -8.304 -13.216 1.00 95.19 99 TYR A O 1
ATOM 768 N N . ARG A 1 100 ? 9.440 -9.140 -12.634 1.00 93.56 100 ARG A N 1
ATOM 769 C CA . ARG A 1 100 ? 9.429 -10.156 -13.692 1.00 93.56 100 ARG A CA 1
ATOM 770 C C . ARG A 1 100 ? 9.444 -9.527 -15.082 1.00 93.56 100 ARG A C 1
ATOM 772 O O . ARG A 1 100 ? 10.183 -9.996 -15.945 1.00 93.56 100 ARG A O 1
ATOM 779 N N . GLU A 1 101 ? 8.663 -8.474 -15.312 1.00 91.69 101 GLU A N 1
ATOM 780 C CA . GLU A 1 101 ? 8.699 -7.748 -16.583 1.00 91.69 101 GLU A CA 1
ATOM 781 C C . GLU A 1 101 ? 10.088 -7.173 -16.881 1.00 91.69 101 GLU A C 1
ATOM 783 O O . GLU A 1 101 ? 10.546 -7.263 -18.021 1.00 91.69 101 GLU A O 1
ATOM 788 N N . ALA A 1 102 ? 10.779 -6.626 -15.877 1.00 92.19 102 ALA A N 1
ATOM 789 C CA . ALA A 1 102 ? 12.142 -6.125 -16.023 1.00 92.19 102 ALA A CA 1
ATOM 790 C C . ALA A 1 102 ? 13.109 -7.247 -16.427 1.00 92.19 102 ALA A C 1
ATOM 792 O O . ALA A 1 102 ? 13.844 -7.102 -17.403 1.00 92.19 102 ALA A O 1
ATOM 793 N N . LEU A 1 103 ? 13.049 -8.402 -15.756 1.00 90.69 103 LEU A N 1
ATOM 794 C CA . LEU A 1 103 ? 13.865 -9.575 -16.092 1.00 90.69 103 LEU A CA 1
ATOM 795 C C . LEU A 1 103 ? 13.592 -10.122 -17.500 1.00 90.69 103 LEU A C 1
ATOM 797 O O . LEU A 1 103 ? 14.488 -10.698 -18.120 1.00 90.69 103 LEU A O 1
ATOM 801 N N . LEU A 1 104 ? 12.365 -9.996 -18.007 1.00 89.69 104 LEU A N 1
ATOM 802 C CA . LEU A 1 104 ? 12.005 -10.434 -19.357 1.00 89.69 104 LEU A CA 1
ATOM 803 C C . LEU A 1 104 ? 12.471 -9.445 -20.430 1.00 89.69 104 LEU A C 1
ATOM 805 O O . LEU A 1 104 ? 12.955 -9.886 -21.470 1.00 89.69 104 LEU A O 1
ATOM 809 N N . LYS A 1 105 ? 12.346 -8.136 -20.172 1.00 84.69 105 LYS A N 1
ATOM 810 C CA . LYS A 1 105 ? 12.735 -7.062 -21.103 1.00 84.69 105 LYS A CA 1
ATOM 811 C C . LYS A 1 105 ? 14.243 -6.779 -21.108 1.00 84.69 105 LYS A C 1
ATOM 813 O O . LYS A 1 105 ? 14.746 -6.240 -22.087 1.00 84.69 105 LYS A O 1
ATOM 818 N N . GLY A 1 106 ? 14.963 -7.124 -20.040 1.00 75.94 106 GLY A N 1
ATOM 819 C CA . GLY A 1 106 ? 16.411 -6.940 -19.947 1.00 75.94 106 GLY A CA 1
ATOM 820 C C . GLY A 1 106 ? 17.192 -7.872 -20.877 1.00 75.94 106 GLY A C 1
ATOM 821 O O . GLY A 1 106 ? 16.920 -9.075 -20.948 1.00 75.94 106 GLY A O 1
ATOM 822 N N . ASP A 1 107 ? 18.212 -7.331 -21.548 1.00 69.12 107 ASP A N 1
ATOM 823 C CA . ASP A 1 107 ? 19.183 -8.128 -22.301 1.00 69.12 107 ASP A CA 1
ATOM 824 C C . ASP A 1 107 ? 19.823 -9.188 -21.401 1.00 69.12 107 ASP A C 1
ATOM 826 O O . ASP A 1 107 ? 20.135 -8.916 -20.242 1.00 69.12 107 ASP A O 1
ATOM 830 N N . LYS A 1 108 ? 20.081 -10.393 -21.931 1.00 60.78 108 LYS A N 1
ATOM 831 C CA . LYS A 1 108 ? 20.653 -11.512 -21.150 1.00 60.78 108 LYS A CA 1
ATOM 832 C C . LYS A 1 108 ? 21.931 -11.134 -20.382 1.00 60.78 108 LYS A C 1
ATOM 834 O O . LYS A 1 108 ? 22.163 -11.703 -19.327 1.00 60.78 108 LYS A O 1
ATOM 839 N N . LYS A 1 109 ? 22.718 -10.172 -20.885 1.00 60.06 109 LYS A N 1
ATOM 840 C CA . LYS A 1 109 ? 23.933 -9.647 -20.231 1.00 60.06 109 LYS A CA 1
ATOM 841 C C . LYS A 1 109 ? 23.667 -8.677 -19.069 1.00 60.06 109 LYS A C 1
ATOM 843 O O . LYS A 1 109 ? 24.532 -8.525 -18.223 1.00 60.06 109 LYS A O 1
ATOM 848 N N . ASN A 1 110 ? 22.493 -8.048 -19.021 1.00 61.22 110 ASN A N 1
ATOM 849 C CA . ASN A 1 110 ? 22.119 -7.046 -18.018 1.00 61.22 110 ASN A CA 1
ATOM 850 C C . ASN A 1 110 ? 21.133 -7.579 -16.970 1.00 61.22 110 ASN A C 1
ATOM 852 O O . ASN A 1 110 ? 20.808 -6.858 -16.034 1.00 61.22 110 ASN A O 1
ATOM 856 N N . LYS A 1 111 ? 20.644 -8.823 -17.095 1.00 60.66 111 LYS A N 1
ATOM 857 C CA . LYS A 1 111 ? 19.712 -9.406 -16.111 1.00 60.66 111 LYS A CA 1
ATOM 858 C C . LYS A 1 111 ? 20.314 -9.499 -14.711 1.00 60.66 111 LYS A C 1
ATOM 860 O O . LYS A 1 111 ? 19.592 -9.299 -13.744 1.00 60.66 111 LYS A O 1
ATOM 865 N N . GLU A 1 112 ? 21.621 -9.736 -14.617 1.00 62.00 112 GLU A N 1
ATOM 866 C CA . GLU A 1 112 ? 22.362 -9.758 -13.346 1.00 62.00 112 GLU A CA 1
ATOM 867 C C . GLU A 1 112 ? 22.452 -8.373 -12.676 1.00 62.00 112 GLU A C 1
ATOM 869 O O . GLU A 1 112 ? 22.750 -8.291 -11.491 1.00 62.00 112 GLU A O 1
ATOM 874 N N . LEU A 1 113 ? 22.150 -7.288 -13.405 1.00 71.31 113 LEU A N 1
ATOM 875 C CA . LEU A 1 113 ? 22.122 -5.915 -12.887 1.00 71.31 113 LEU A CA 1
ATOM 876 C C . LEU A 1 113 ? 20.720 -5.474 -12.428 1.00 71.31 113 LEU A C 1
ATOM 878 O O . LEU A 1 113 ? 20.574 -4.386 -11.876 1.00 71.31 113 LEU A O 1
ATOM 882 N N . ILE A 1 114 ? 19.678 -6.279 -12.670 1.00 82.25 114 ILE A N 1
ATOM 883 C CA . ILE A 1 114 ? 18.306 -5.966 -12.247 1.00 82.25 114 ILE A CA 1
ATOM 884 C C . ILE A 1 114 ? 18.110 -6.507 -10.833 1.00 82.25 114 ILE A C 1
ATOM 886 O O . ILE A 1 114 ? 17.631 -7.625 -10.633 1.00 82.25 114 ILE A O 1
ATOM 890 N N . GLY A 1 115 ? 18.505 -5.705 -9.850 1.00 87.12 115 GLY A N 1
ATOM 891 C CA . GLY A 1 115 ? 18.348 -6.056 -8.448 1.00 87.12 115 GLY A CA 1
ATOM 892 C C . GLY A 1 115 ? 16.907 -5.895 -7.954 1.00 87.12 115 GLY A C 1
ATOM 893 O O . GLY A 1 115 ? 16.181 -4.977 -8.363 1.00 87.12 115 GLY A O 1
ATOM 894 N N . GLU A 1 116 ? 16.482 -6.822 -7.089 1.00 91.88 116 GLU A N 1
ATOM 895 C CA . GLU A 1 116 ? 15.146 -6.841 -6.477 1.00 91.88 116 GLU A CA 1
ATOM 896 C C . GLU A 1 116 ? 14.864 -5.596 -5.632 1.00 91.88 116 GLU A C 1
ATOM 898 O O . GLU A 1 116 ? 13.707 -5.210 -5.487 1.00 91.88 116 GLU A O 1
ATOM 903 N N . GLU A 1 117 ? 15.898 -4.948 -5.095 1.00 90.94 117 GLU A N 1
ATOM 904 C CA . GLU A 1 117 ? 15.788 -3.747 -4.267 1.00 90.94 117 GLU A CA 1
ATOM 905 C C . GLU A 1 117 ? 15.063 -2.600 -4.980 1.00 90.94 117 GLU A C 1
ATOM 907 O O . GLU A 1 117 ? 14.326 -1.854 -4.345 1.00 90.94 117 GLU A O 1
ATOM 912 N N . ASN A 1 118 ? 15.166 -2.515 -6.311 1.00 90.88 118 ASN A N 1
ATOM 913 C CA . ASN A 1 118 ? 14.466 -1.500 -7.111 1.00 90.88 118 ASN A CA 1
ATOM 914 C C . ASN A 1 118 ? 12.954 -1.758 -7.238 1.00 90.88 118 ASN A C 1
ATOM 916 O O . ASN A 1 118 ? 12.218 -0.943 -7.797 1.00 90.88 118 ASN A O 1
ATOM 920 N N . PHE A 1 119 ? 12.497 -2.921 -6.777 1.00 96.25 119 PHE A N 1
ATOM 921 C CA . PHE A 1 119 ? 11.122 -3.397 -6.876 1.00 96.25 119 PHE A CA 1
ATOM 922 C C . PHE A 1 119 ? 10.548 -3.751 -5.504 1.00 96.25 119 PHE A C 1
ATOM 924 O O . PHE A 1 119 ? 9.473 -4.343 -5.443 1.00 96.25 119 PHE A O 1
ATOM 931 N N . ARG A 1 120 ? 11.247 -3.428 -4.412 1.00 96.44 120 ARG A N 1
ATOM 932 C CA . ARG A 1 120 ? 10.778 -3.678 -3.049 1.00 96.44 120 ARG A CA 1
ATOM 933 C C . ARG A 1 120 ? 10.318 -2.392 -2.389 1.00 96.44 120 ARG A C 1
ATOM 935 O 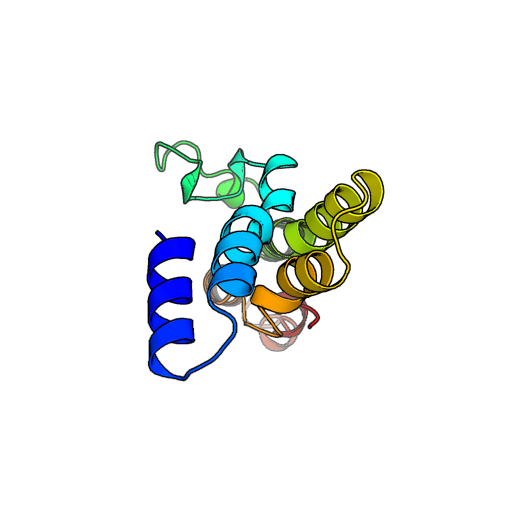O . ARG A 1 120 ? 10.909 -1.334 -2.585 1.00 96.44 120 ARG A O 1
ATOM 942 N N . TYR A 1 121 ? 9.259 -2.504 -1.596 1.00 96.25 121 TYR A N 1
ATOM 943 C CA . TYR A 1 121 ? 8.860 -1.427 -0.699 1.00 96.25 121 TYR A CA 1
ATOM 944 C C . TYR A 1 121 ? 9.951 -1.201 0.368 1.00 96.25 121 TYR A C 1
ATOM 946 O O . TYR A 1 121 ? 10.650 -2.151 0.734 1.00 96.25 121 TYR A O 1
ATOM 954 N N . PRO A 1 122 ? 10.138 0.043 0.840 1.00 91.56 122 PRO A N 1
ATOM 955 C CA . PRO A 1 122 ? 11.260 0.396 1.709 1.00 91.56 122 PRO A CA 1
ATOM 956 C C . PRO A 1 122 ? 11.144 -0.125 3.152 1.00 91.56 122 PRO A C 1
ATOM 958 O O . PRO A 1 122 ? 12.171 -0.182 3.829 1.00 91.56 122 PRO A O 1
ATOM 961 N N . GLY A 1 123 ? 9.951 -0.539 3.596 1.00 84.12 123 GLY A N 1
ATOM 962 C CA . GLY A 1 123 ? 9.649 -0.801 5.007 1.00 84.12 123 GLY A CA 1
ATOM 963 C C . GLY A 1 123 ? 9.007 0.404 5.666 1.00 84.12 123 GLY A C 1
ATOM 964 O O . GLY A 1 123 ? 9.707 1.430 5.815 1.00 84.12 123 GLY A O 1
#